Protein AF-A0A967BLT1-F1 (afdb_monomer_lite)

Foldseek 3Di:
DVVVVVVVVVVVVVVVVVVVVVCDPDPDPPPDDAFEEEDEDAQDEDVQCPPVVRLVVVLVVVVVHPYYHYPNDPYPPPCVVVVSLVVNCVVVVHRDDD

Radius of gyration: 29.77 Å; chains: 1; bounding box: 72×23×70 Å

pLDDT: mean 84.15, std 13.25, range [49.0, 97.81]

Structure (mmCIF, N/CA/C/O backbone):
data_AF-A0A967BLT1-F1
#
_entry.id   AF-A0A967BLT1-F1
#
loop_
_atom_site.group_PDB
_atom_site.id
_atom_site.type_symbol
_atom_site.label_atom_id
_atom_site.label_alt_id
_atom_site.label_comp_id
_atom_site.label_asym_id
_atom_site.label_entity_id
_atom_site.label_seq_id
_atom_site.pdbx_PDB_ins_code
_atom_site.Cartn_x
_atom_site.Cartn_y
_atom_site.Cartn_z
_atom_site.occupancy
_atom_site.B_iso_or_equiv
_atom_site.auth_seq_id
_atom_site.auth_comp_id
_atom_site.auth_asym_id
_atom_site.auth_atom_id
_atom_site.pdbx_PDB_model_num
ATOM 1 N N . MET A 1 1 ? -57.919 3.160 54.501 1.00 68.06 1 MET A N 1
ATOM 2 C CA . MET A 1 1 ? -56.796 2.196 54.600 1.00 68.06 1 MET A CA 1
ATOM 3 C C . MET A 1 1 ? -56.360 1.650 53.236 1.00 68.06 1 MET A C 1
ATOM 5 O O . MET A 1 1 ? -55.231 1.908 52.854 1.00 68.06 1 MET A O 1
ATOM 9 N N . LYS A 1 2 ? -57.235 1.012 52.439 1.00 77.38 2 LYS A N 1
ATO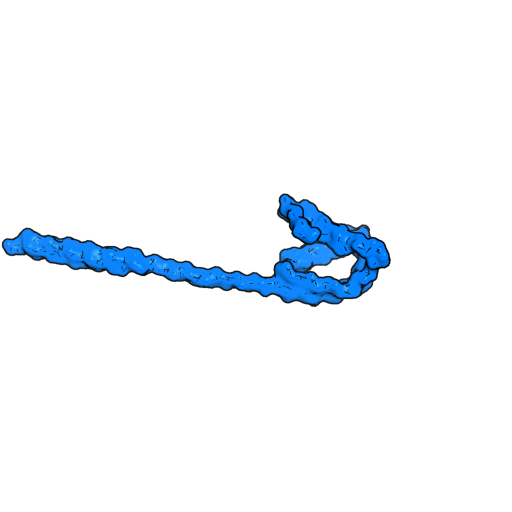M 10 C CA . LYS A 1 2 ? -56.868 0.412 51.129 1.00 77.38 2 LYS A CA 1
ATOM 11 C C . LYS A 1 2 ? -56.256 1.383 50.094 1.00 77.38 2 LYS A C 1
ATOM 13 O O . LYS A 1 2 ? -55.322 1.014 49.397 1.00 77.38 2 LYS A O 1
ATOM 18 N N . LYS A 1 3 ? -56.736 2.635 50.028 1.00 80.94 3 LYS A N 1
ATOM 19 C CA . LYS A 1 3 ? -56.216 3.661 49.096 1.00 80.94 3 LYS A CA 1
ATOM 20 C C . LYS A 1 3 ? -54.778 4.101 49.407 1.00 80.94 3 LYS A C 1
ATOM 22 O O . LYS A 1 3 ? -54.034 4.404 48.488 1.00 80.94 3 LYS A O 1
ATOM 27 N N . LEU A 1 4 ? -54.387 4.101 50.684 1.00 81.31 4 LEU A N 1
ATOM 28 C CA . LEU A 1 4 ? -53.048 4.514 51.115 1.00 81.31 4 LEU A CA 1
ATOM 29 C C . LEU A 1 4 ? -51.999 3.463 50.725 1.00 81.31 4 LEU A C 1
ATOM 31 O O . LEU A 1 4 ? -50.968 3.808 50.169 1.00 81.31 4 LEU A O 1
ATOM 35 N N . VAL A 1 5 ? -52.324 2.181 50.921 1.00 86.00 5 VAL A N 1
ATOM 36 C CA . VAL A 1 5 ? -51.464 1.046 50.539 1.00 86.00 5 VAL A CA 1
ATOM 37 C C . VAL A 1 5 ? -51.217 1.012 49.029 1.00 86.00 5 VAL A C 1
ATOM 39 O O . VAL A 1 5 ? -50.093 0.787 48.592 1.00 86.00 5 VAL A O 1
ATOM 42 N N . LEU A 1 6 ? -52.248 1.290 48.225 1.00 86.69 6 LEU A N 1
ATOM 43 C CA . LEU A 1 6 ? -52.125 1.318 46.768 1.00 86.69 6 LEU A CA 1
ATOM 44 C C . LEU A 1 6 ? -51.174 2.426 46.291 1.00 86.69 6 LEU A C 1
ATOM 46 O O . LEU A 1 6 ? -50.345 2.186 45.420 1.00 86.69 6 LEU A O 1
ATOM 50 N N . ILE A 1 7 ? -51.253 3.616 46.896 1.00 88.81 7 ILE A N 1
ATOM 51 C CA . ILE A 1 7 ? -50.366 4.742 46.572 1.00 88.81 7 ILE A CA 1
ATOM 52 C C . ILE A 1 7 ? -48.914 4.400 46.920 1.00 88.81 7 ILE A C 1
ATOM 54 O O . ILE A 1 7 ? -48.021 4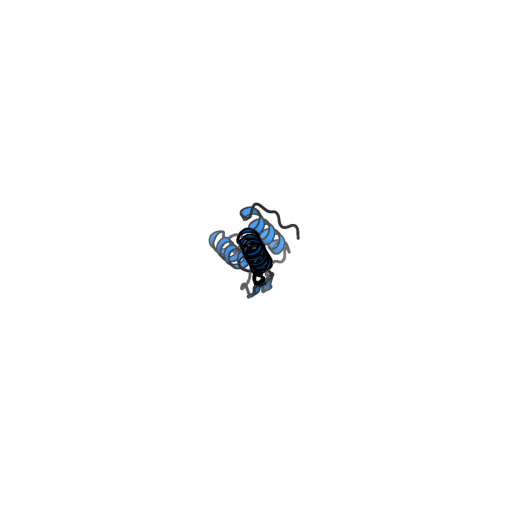.649 46.114 1.00 88.81 7 ILE A O 1
ATOM 58 N N . THR A 1 8 ? -48.670 3.771 48.074 1.00 85.06 8 THR A N 1
ATOM 59 C CA . THR A 1 8 ? -47.318 3.354 48.471 1.00 85.06 8 THR A CA 1
ATOM 60 C C . THR A 1 8 ? -46.722 2.340 47.492 1.00 85.06 8 THR A C 1
ATOM 62 O O . THR A 1 8 ? -45.564 2.482 47.111 1.00 85.06 8 THR A O 1
ATOM 65 N N . ILE A 1 9 ? -47.507 1.364 47.025 1.00 89.38 9 ILE A N 1
ATOM 66 C CA . ILE A 1 9 ? -47.046 0.373 46.039 1.00 89.38 9 ILE A CA 1
ATOM 67 C C . ILE A 1 9 ? -46.686 1.049 44.712 1.00 89.38 9 ILE A C 1
ATOM 69 O O . ILE A 1 9 ? -45.627 0.771 44.156 1.00 89.38 9 ILE A O 1
ATOM 73 N N . VAL A 1 10 ? -47.527 1.967 44.225 1.00 90.88 10 VAL A N 1
ATOM 74 C CA . VAL A 1 10 ? -47.270 2.689 42.968 1.00 90.88 10 VAL A CA 1
ATOM 75 C C . VAL A 1 10 ? -45.996 3.527 43.062 1.00 90.88 10 VAL A C 1
ATOM 77 O O . VAL A 1 10 ? -45.206 3.523 42.124 1.00 90.88 10 VAL A O 1
ATOM 80 N N . ILE A 1 11 ? -45.758 4.193 44.197 1.00 90.25 11 ILE A N 1
ATOM 81 C CA . ILE A 1 11 ? -44.538 4.981 44.415 1.00 90.25 11 ILE A CA 1
ATOM 82 C C . ILE A 1 11 ? -43.302 4.079 44.424 1.00 90.25 11 ILE A C 1
ATOM 84 O O . ILE A 1 11 ? -42.331 4.397 43.747 1.00 90.25 11 ILE A O 1
ATOM 88 N N . VAL A 1 12 ? -43.335 2.947 45.135 1.00 89.94 12 VAL A N 1
ATOM 89 C CA . VAL A 1 12 ? -42.200 2.008 45.185 1.00 89.94 12 VAL A CA 1
ATOM 90 C C . VAL A 1 12 ? -41.900 1.441 43.798 1.00 89.94 12 VAL A C 1
ATOM 92 O O . VAL A 1 12 ? -40.744 1.428 43.389 1.00 89.94 12 VAL A O 1
ATOM 95 N N . VAL A 1 13 ? -42.928 1.045 43.043 1.00 89.19 13 VAL A N 1
ATOM 96 C CA . VAL A 1 13 ? -42.767 0.523 41.677 1.00 89.19 13 VAL A CA 1
ATOM 97 C C . VAL A 1 13 ? -42.238 1.600 40.731 1.00 89.19 13 VAL A C 1
ATOM 99 O O . VAL A 1 13 ? -41.310 1.332 39.972 1.00 89.19 13 VAL A O 1
ATOM 102 N N . ALA A 1 14 ? -42.771 2.823 40.792 1.00 88.50 14 ALA A N 1
ATOM 103 C CA . ALA A 1 14 ? -42.295 3.937 39.975 1.00 88.50 14 ALA A CA 1
ATOM 104 C C . ALA A 1 14 ? -40.836 4.291 40.297 1.00 88.50 14 ALA A C 1
ATOM 106 O O . ALA A 1 14 ? -40.050 4.523 39.383 1.00 88.50 14 ALA A O 1
ATOM 107 N N . PHE A 1 15 ? -40.460 4.270 41.578 1.00 85.12 15 PHE A N 1
ATOM 108 C CA . PHE A 1 15 ? -39.087 4.499 42.016 1.00 85.12 15 PHE A CA 1
ATOM 109 C C . PHE A 1 15 ? -38.167 3.370 41.533 1.00 85.12 15 PHE A C 1
ATOM 111 O O . PHE A 1 15 ? -37.156 3.651 40.905 1.00 85.12 15 PHE A O 1
ATOM 118 N N . SER A 1 16 ? -38.542 2.095 41.692 1.00 81.44 16 SER A N 1
ATOM 119 C CA . SER A 1 16 ? -37.775 0.960 41.151 1.00 81.44 16 SER A CA 1
ATOM 120 C C . SER A 1 16 ? -37.601 1.026 39.630 1.00 81.44 16 SER A C 1
ATOM 122 O O . SER A 1 16 ? -36.515 0.743 39.131 1.00 81.44 16 SER A O 1
ATOM 124 N N . LEU A 1 17 ? -38.633 1.440 38.889 1.00 79.62 17 LEU A N 1
ATOM 125 C CA . LEU A 1 17 ? -38.555 1.634 37.438 1.00 79.62 17 LEU A CA 1
ATOM 126 C C . LEU A 1 17 ? -37.653 2.820 37.057 1.00 79.62 17 LEU A C 1
ATOM 128 O O . LEU A 1 17 ? -36.913 2.717 36.082 1.00 79.62 17 LEU A O 1
ATOM 132 N N . LEU A 1 18 ? -37.651 3.903 37.844 1.00 78.12 18 LEU A N 1
ATOM 133 C CA . LEU A 1 18 ? -36.719 5.024 37.672 1.00 78.12 18 LEU A CA 1
ATOM 134 C C . LEU A 1 18 ? -35.262 4.597 37.902 1.00 78.12 18 LEU A C 1
ATOM 136 O O . LEU A 1 18 ? -34.394 4.957 37.113 1.00 78.12 18 LEU A O 1
ATOM 140 N N . TYR A 1 19 ? -34.996 3.786 38.932 1.00 72.31 19 TYR A N 1
ATOM 141 C CA . TYR A 1 19 ? -33.649 3.273 39.222 1.00 72.31 19 TYR A CA 1
ATOM 142 C C . TYR A 1 19 ? -33.102 2.378 38.104 1.00 72.31 19 TYR A C 1
ATOM 144 O O . TYR A 1 19 ? -31.895 2.349 37.879 1.00 72.31 19 TYR A O 1
ATOM 152 N N . LEU A 1 20 ? -33.974 1.667 37.384 1.00 66.00 20 LEU A N 1
ATOM 153 C CA . LEU A 1 20 ? -33.579 0.847 36.236 1.00 66.00 20 LEU A CA 1
ATOM 154 C C . LEU A 1 20 ? -33.380 1.669 34.951 1.00 66.00 20 LEU A C 1
ATOM 156 O O . LEU A 1 20 ? -32.653 1.229 34.063 1.00 66.00 20 LEU A O 1
ATOM 160 N N . TYR A 1 21 ? -33.976 2.861 34.849 1.00 69.25 21 TYR A N 1
ATOM 161 C CA . TYR A 1 21 ? -33.821 3.751 33.691 1.00 69.25 21 TYR A CA 1
ATOM 162 C C . TYR A 1 21 ? -32.422 4.389 33.614 1.00 69.25 21 TYR A C 1
ATOM 164 O O . TYR A 1 21 ? -31.924 4.687 32.529 1.00 69.25 21 TYR A O 1
ATOM 172 N N . GLU A 1 22 ? -31.758 4.543 34.761 1.00 66.44 22 GLU A N 1
ATOM 173 C CA . GLU A 1 22 ? -30.405 5.107 34.877 1.00 66.44 22 GLU A CA 1
ATOM 174 C C . GLU A 1 22 ? -29.288 4.113 34.490 1.00 66.44 22 GLU A C 1
ATOM 176 O O . GLU A 1 22 ? -28.119 4.487 34.417 1.00 66.44 22 GLU A O 1
ATOM 181 N N . CYS A 1 23 ? -29.607 2.849 34.180 1.00 49.34 23 CYS A N 1
ATOM 182 C CA . CYS A 1 23 ? -28.621 1.875 33.705 1.00 49.34 23 CYS A CA 1
ATOM 183 C C . CYS A 1 23 ? -28.652 1.767 32.174 1.00 49.34 23 CYS A C 1
ATOM 185 O O . CYS A 1 23 ? -29.020 0.741 31.599 1.00 49.34 23 CYS A O 1
ATOM 187 N N . LYS A 1 24 ? -28.256 2.841 31.480 1.00 64.56 24 LYS A N 1
ATOM 188 C CA . LYS A 1 24 ? -27.871 2.698 30.070 1.00 64.56 24 LYS A CA 1
ATOM 189 C C . LYS A 1 24 ? -26.644 1.778 30.001 1.00 64.56 24 LYS A C 1
ATOM 191 O O . LYS A 1 24 ? -25.697 2.009 30.757 1.00 64.56 24 LYS A O 1
ATOM 196 N N . PRO A 1 25 ? -26.618 0.760 29.120 1.00 64.25 25 PRO A N 1
ATOM 197 C CA . PRO A 1 25 ? -25.421 -0.044 28.929 1.00 64.25 25 PRO A CA 1
ATOM 198 C C . PRO A 1 25 ? -24.274 0.893 28.553 1.00 64.25 25 PRO A C 1
ATOM 200 O O . PRO A 1 25 ? -24.400 1.715 27.644 1.00 64.25 25 PRO A O 1
ATOM 203 N N . LYS A 1 26 ? -23.173 0.804 29.298 1.00 57.59 26 LYS A N 1
ATOM 204 C CA . LYS A 1 26 ? -21.931 1.495 28.972 1.00 57.59 26 LYS A CA 1
ATOM 205 C C . LYS A 1 26 ? -21.504 0.950 27.614 1.00 57.59 26 LYS A C 1
ATOM 207 O O . LYS A 1 26 ? -21.131 -0.214 27.533 1.00 57.59 26 LYS A O 1
ATOM 212 N N . THR A 1 27 ? -21.636 1.749 26.558 1.00 62.84 27 THR A N 1
ATOM 213 C CA . THR A 1 27 ? -21.036 1.435 25.262 1.00 62.84 27 THR A CA 1
ATOM 214 C C . THR A 1 27 ? -19.574 1.115 25.544 1.00 62.84 27 THR A C 1
ATOM 216 O O . THR A 1 27 ? -18.844 1.989 26.020 1.00 62.84 27 THR A O 1
ATOM 219 N N . GLU A 1 28 ? -19.178 -0.148 25.380 1.00 67.88 28 GLU A N 1
ATOM 220 C CA . GLU A 1 28 ? -17.779 -0.532 25.516 1.00 67.88 28 GLU A CA 1
ATOM 221 C C . GLU A 1 28 ? -16.970 0.374 24.583 1.00 67.88 28 GLU A C 1
ATOM 223 O O . GLU A 1 28 ? -17.438 0.657 23.472 1.00 67.88 28 GLU A O 1
ATOM 228 N N . PRO A 1 29 ? -15.821 0.915 25.024 1.00 64.12 29 PRO A N 1
ATOM 229 C CA . PRO A 1 29 ? -14.969 1.654 24.113 1.00 64.12 29 PRO A CA 1
ATOM 230 C C . PRO A 1 29 ? -14.695 0.729 22.931 1.00 64.12 29 PRO A C 1
ATOM 232 O O . PRO A 1 29 ? -14.130 -0.346 23.110 1.00 64.12 29 PRO A O 1
ATOM 235 N N . GLN A 1 30 ? -15.160 1.113 21.741 1.00 64.56 30 GLN A N 1
ATOM 236 C CA . GLN A 1 30 ? -14.747 0.434 20.523 1.00 64.56 30 GLN A CA 1
ATOM 237 C C . GLN A 1 30 ? -13.223 0.505 20.522 1.00 64.56 30 GLN A C 1
ATOM 239 O O . GLN A 1 30 ? -12.675 1.607 20.488 1.00 64.56 30 GLN A O 1
ATOM 244 N N . GLU A 1 31 ? -12.548 -0.637 20.658 1.00 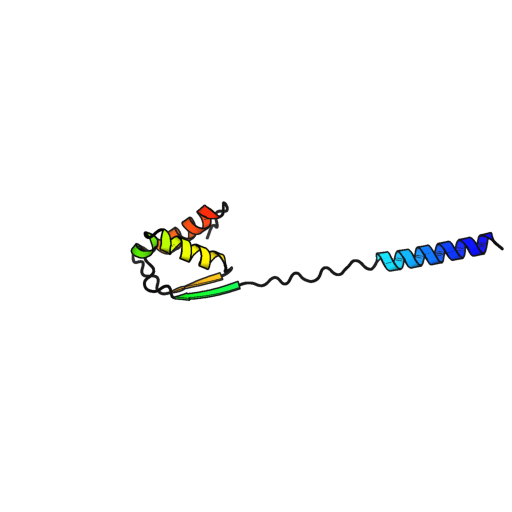72.19 31 GLU A N 1
ATOM 245 C CA . GLU A 1 31 ? -11.094 -0.703 20.554 1.00 72.19 31 GLU A CA 1
ATOM 246 C C . GLU A 1 31 ? -10.713 -0.225 19.151 1.00 72.19 31 GLU A C 1
ATOM 248 O O . GLU A 1 31 ? -10.798 -0.954 18.165 1.00 72.19 31 GLU A O 1
ATOM 253 N N . GLN A 1 32 ? -10.359 1.053 19.047 1.00 82.12 32 GLN A N 1
ATOM 254 C CA . GLN A 1 32 ? -9.828 1.636 17.829 1.00 82.12 32 GLN A CA 1
ATOM 255 C C . GLN A 1 32 ? -8.343 1.284 17.780 1.00 82.12 32 GLN A C 1
ATOM 257 O O . GLN A 1 32 ? -7.511 1.942 18.402 1.00 82.12 32 GLN A O 1
ATOM 262 N N . SER A 1 33 ? -8.015 0.203 17.077 1.00 88.62 33 SER A N 1
ATOM 263 C CA . SER A 1 33 ? -6.634 -0.193 16.810 1.00 88.62 33 SER A CA 1
ATOM 264 C C . SER A 1 33 ? -6.138 0.449 15.515 1.00 88.62 33 SER A C 1
ATOM 266 O O . SER A 1 33 ? -6.809 0.332 14.493 1.00 88.62 33 SER A O 1
ATOM 268 N N . ILE A 1 34 ? -4.953 1.063 15.541 1.00 94.88 34 ILE A N 1
ATOM 269 C CA . ILE A 1 34 ? -4.246 1.516 14.334 1.00 94.88 34 ILE A CA 1
ATOM 270 C C . ILE A 1 34 ? -3.261 0.426 13.911 1.00 94.88 34 ILE A C 1
ATOM 272 O O . ILE A 1 34 ? -2.461 -0.052 14.719 1.00 94.88 34 ILE A O 1
ATOM 276 N N . THR A 1 35 ? -3.296 0.051 12.639 1.00 96.56 35 THR A N 1
ATOM 277 C CA . THR A 1 35 ? -2.431 -0.968 12.043 1.00 96.56 35 THR A CA 1
ATOM 278 C C . THR A 1 35 ? -1.238 -0.329 11.332 1.00 96.56 35 THR A C 1
ATOM 280 O O . THR A 1 35 ? -1.382 0.535 10.467 1.00 96.56 35 THR A O 1
ATOM 283 N N . ILE A 1 36 ? -0.027 -0.756 11.705 1.00 97.56 36 ILE A N 1
ATOM 284 C CA . ILE A 1 36 ? 1.230 -0.207 11.180 1.00 97.56 36 ILE A CA 1
ATOM 285 C C . ILE A 1 36 ? 2.101 -1.342 10.643 1.00 97.56 36 ILE A C 1
ATOM 287 O O . ILE A 1 36 ? 2.271 -2.365 11.307 1.00 97.56 36 ILE A O 1
ATOM 291 N N . ALA A 1 37 ? 2.689 -1.150 9.463 1.00 97.81 37 ALA A N 1
ATOM 292 C CA . ALA A 1 37 ? 3.611 -2.105 8.859 1.00 97.81 37 ALA A CA 1
ATOM 293 C C . ALA A 1 37 ? 4.835 -1.444 8.214 1.00 97.81 37 ALA A C 1
ATOM 295 O O . ALA A 1 37 ? 4.874 -0.252 7.910 1.00 97.81 37 ALA A O 1
ATOM 296 N N . SER A 1 38 ? 5.856 -2.260 7.970 1.00 97.69 38 SER A N 1
ATOM 297 C CA . SER A 1 38 ? 7.008 -1.906 7.148 1.00 97.69 38 SER A CA 1
ATOM 298 C C . SER A 1 38 ? 7.312 -3.070 6.220 1.00 97.69 38 SER A C 1
ATOM 300 O O . SER A 1 38 ? 7.376 -4.218 6.664 1.00 97.69 38 SER A O 1
ATOM 302 N N . TRP A 1 39 ? 7.477 -2.786 4.930 1.00 96.94 39 TRP A N 1
ATOM 303 C CA . TRP A 1 39 ? 7.699 -3.804 3.915 1.00 96.94 39 TRP A CA 1
ATOM 304 C C . TRP A 1 39 ? 8.826 -3.400 2.971 1.00 96.94 39 TRP A C 1
ATOM 306 O O . TRP A 1 39 ? 8.762 -2.398 2.258 1.00 96.94 39 TRP A O 1
ATOM 316 N N . ASN A 1 40 ? 9.873 -4.218 2.945 1.00 96.00 40 ASN A N 1
ATOM 317 C CA . ASN A 1 40 ? 10.891 -4.136 1.914 1.00 96.00 40 ASN A CA 1
ATOM 318 C C . ASN A 1 40 ? 10.409 -4.863 0.649 1.00 96.00 40 ASN A C 1
ATOM 320 O O . ASN A 1 40 ? 10.286 -6.091 0.622 1.00 96.00 40 ASN A O 1
ATOM 324 N N . LEU A 1 41 ? 10.142 -4.088 -0.403 1.00 93.31 41 LEU A N 1
ATOM 325 C CA . LEU A 1 41 ? 9.712 -4.582 -1.703 1.00 93.31 41 LEU A CA 1
ATOM 326 C C . LEU A 1 41 ? 10.900 -4.590 -2.665 1.00 93.31 41 LEU A C 1
ATOM 328 O O . LEU A 1 41 ? 11.103 -3.641 -3.418 1.00 93.31 41 LEU A O 1
ATOM 332 N N . LYS A 1 42 ? 11.651 -5.701 -2.674 1.00 91.31 42 LYS A N 1
ATOM 333 C CA . LYS A 1 42 ? 12.881 -5.879 -3.468 1.00 91.31 42 LYS A CA 1
ATOM 334 C C . LYS A 1 42 ? 12.801 -5.232 -4.853 1.00 91.31 42 LYS A C 1
ATOM 336 O O . LYS A 1 42 ? 12.048 -5.724 -5.698 1.00 91.31 42 LYS A O 1
ATOM 341 N N . ASN A 1 43 ? 13.621 -4.222 -5.133 1.00 87.56 43 ASN A N 1
ATOM 342 C CA . ASN A 1 43 ? 13.656 -3.508 -6.420 1.00 87.56 43 ASN A CA 1
ATOM 343 C C . ASN A 1 43 ? 12.265 -3.066 -6.941 1.00 87.56 43 ASN A C 1
ATOM 345 O O . ASN A 1 43 ? 11.924 -3.359 -8.096 1.00 87.56 43 ASN A O 1
ATOM 349 N N . ILE A 1 44 ? 11.431 -2.423 -6.118 1.00 88.75 44 ILE A N 1
ATOM 350 C CA . ILE A 1 44 ? 10.146 -1.891 -6.591 1.00 88.75 44 ILE A CA 1
ATOM 351 C C . ILE A 1 44 ? 10.364 -0.653 -7.459 1.00 88.75 44 ILE A C 1
ATOM 353 O O . ILE A 1 44 ? 10.972 0.321 -7.040 1.00 88.75 44 ILE A O 1
ATOM 357 N N . GLY A 1 45 ? 9.892 -0.712 -8.699 1.00 90.12 45 GLY A N 1
ATOM 358 C CA . GLY A 1 45 ? 10.096 0.319 -9.710 1.00 90.12 45 GLY A CA 1
ATOM 359 C C . GLY A 1 45 ? 9.133 0.131 -10.875 1.00 90.12 45 GLY A C 1
ATOM 360 O O . GLY A 1 45 ? 8.272 -0.751 -10.840 1.00 90.12 45 GLY A O 1
ATOM 361 N N . GLN A 1 46 ? 9.320 0.915 -11.936 1.00 91.62 46 GLN A N 1
ATOM 362 C CA . GLN A 1 46 ? 8.421 0.953 -13.097 1.00 91.62 46 GLN A CA 1
ATOM 363 C C . GLN A 1 46 ? 8.173 -0.425 -13.738 1.00 91.62 46 GLN A C 1
ATOM 365 O O . GLN A 1 46 ? 7.048 -0.747 -14.103 1.00 91.62 46 GLN A O 1
ATOM 370 N N . SER A 1 47 ? 9.186 -1.296 -13.813 1.00 89.06 47 SER A N 1
ATOM 371 C CA . SER A 1 47 ? 9.020 -2.638 -14.395 1.00 89.06 47 SER A CA 1
ATOM 372 C C . SER A 1 47 ? 8.060 -3.532 -13.608 1.00 89.06 47 SER A C 1
ATOM 374 O O . SER A 1 47 ? 7.317 -4.297 -14.212 1.00 89.06 47 SER A O 1
ATOM 376 N N . LYS A 1 48 ? 8.061 -3.441 -12.271 1.00 86.38 48 LYS A N 1
ATOM 377 C CA . LYS A 1 48 ? 7.128 -4.186 -11.413 1.00 86.38 48 LYS A CA 1
ATOM 378 C C . LYS A 1 48 ? 5.755 -3.529 -11.345 1.00 86.38 48 LYS A C 1
ATOM 380 O O . LYS A 1 48 ? 4.771 -4.238 -11.193 1.00 86.38 48 LYS A O 1
ATOM 385 N N . PHE A 1 49 ? 5.700 -2.202 -11.443 1.00 88.94 49 PHE A N 1
ATOM 386 C CA . PHE A 1 49 ? 4.443 -1.458 -11.484 1.00 88.94 49 PHE A CA 1
ATOM 387 C C . PHE A 1 49 ? 3.631 -1.776 -12.747 1.00 88.94 49 PHE A C 1
ATOM 389 O O . PHE A 1 49 ? 2.417 -1.925 -12.681 1.00 88.94 49 PHE A O 1
ATOM 396 N N . ASN A 1 50 ? 4.316 -1.957 -13.878 1.00 90.12 50 ASN A N 1
ATOM 397 C CA . ASN A 1 50 ? 3.705 -2.277 -15.168 1.00 90.12 50 ASN A CA 1
ATOM 398 C C . ASN A 1 50 ? 3.320 -3.761 -15.334 1.00 90.12 50 ASN A C 1
ATOM 400 O O . ASN A 1 50 ? 2.897 -4.145 -16.421 1.00 90.12 50 ASN A O 1
ATOM 404 N N . ASP A 1 51 ? 3.471 -4.593 -14.297 1.00 94.38 51 ASP A N 1
ATOM 405 C CA . ASP A 1 51 ? 2.968 -5.972 -14.251 1.00 94.38 51 ASP A CA 1
ATOM 406 C C . ASP A 1 51 ? 1.653 -5.989 -13.445 1.00 94.38 51 ASP A C 1
ATOM 408 O O . ASP A 1 51 ? 1.711 -5.967 -12.208 1.00 94.38 51 ASP A O 1
ATOM 412 N N . PRO A 1 52 ? 0.475 -6.016 -14.109 1.00 90.31 52 PRO A N 1
ATOM 413 C CA . PRO A 1 52 ? -0.827 -5.908 -13.448 1.00 90.31 52 PRO A CA 1
ATOM 414 C C . PRO A 1 52 ? -1.025 -6.958 -12.352 1.00 90.31 52 PRO A C 1
ATOM 416 O O . PRO A 1 52 ? -1.430 -6.633 -11.240 1.00 90.31 52 PRO A O 1
ATOM 419 N N . ALA A 1 53 ? -0.631 -8.205 -12.619 1.00 92.38 53 ALA A N 1
ATOM 420 C CA . ALA A 1 53 ? -0.822 -9.302 -11.678 1.00 92.38 53 ALA A CA 1
ATOM 421 C C . ALA A 1 53 ? -0.023 -9.101 -10.381 1.00 92.38 53 ALA A C 1
ATOM 423 O O . ALA A 1 53 ? -0.479 -9.475 -9.303 1.00 92.38 53 ALA A O 1
ATOM 424 N N . ARG A 1 54 ? 1.172 -8.502 -10.461 1.00 91.88 54 ARG A N 1
ATOM 425 C CA . ARG A 1 54 ? 1.984 -8.221 -9.266 1.00 91.88 54 ARG A CA 1
ATOM 426 C C . ARG A 1 54 ? 1.521 -6.980 -8.531 1.00 91.88 54 ARG A C 1
ATOM 428 O O . ARG A 1 54 ? 1.499 -6.992 -7.301 1.00 91.88 54 ARG A O 1
ATOM 435 N N . ILE A 1 55 ? 1.228 -5.904 -9.258 1.00 92.88 55 ILE A N 1
ATOM 436 C CA . ILE A 1 55 ? 0.891 -4.630 -8.625 1.00 92.88 55 ILE A CA 1
ATOM 437 C C . ILE A 1 55 ? -0.454 -4.708 -7.904 1.00 92.88 55 ILE A C 1
ATOM 439 O O . ILE A 1 55 ? -0.576 -4.140 -6.823 1.00 92.88 55 ILE A O 1
ATOM 443 N N . ASP A 1 56 ? -1.408 -5.473 -8.435 1.00 92.69 56 ASP A N 1
ATOM 444 C CA . ASP A 1 56 ? -2.709 -5.665 -7.795 1.00 92.69 56 ASP A CA 1
ATOM 445 C C . ASP A 1 56 ? -2.548 -6.422 -6.461 1.00 92.69 56 ASP A C 1
ATOM 447 O O . ASP A 1 56 ? -3.029 -5.958 -5.430 1.00 92.69 56 ASP A O 1
ATOM 451 N N . VAL A 1 57 ? -1.725 -7.481 -6.419 1.00 93.94 57 VAL A N 1
ATOM 452 C CA . VAL A 1 57 ? -1.392 -8.190 -5.163 1.00 93.94 57 VAL A CA 1
ATOM 453 C C . VAL A 1 57 ? -0.690 -7.279 -4.151 1.00 93.94 57 VAL A C 1
ATOM 455 O O . VAL A 1 57 ? -0.952 -7.361 -2.950 1.00 93.94 57 VAL A O 1
ATOM 458 N N . ILE A 1 58 ? 0.223 -6.416 -4.608 1.00 94.12 58 ILE A N 1
ATOM 459 C CA . ILE A 1 58 ? 0.897 -5.453 -3.726 1.00 94.12 58 ILE A CA 1
ATOM 460 C C . ILE A 1 58 ? -0.138 -4.493 -3.133 1.00 94.12 58 ILE A C 1
ATOM 462 O O . ILE A 1 58 ? -0.164 -4.324 -1.918 1.00 94.12 58 ILE A O 1
ATOM 466 N N . ILE A 1 59 ? -1.010 -3.912 -3.959 1.00 93.94 59 ILE A N 1
ATOM 467 C CA . ILE A 1 59 ? -2.060 -2.981 -3.527 1.00 93.94 59 ILE A CA 1
ATOM 468 C C . ILE A 1 59 ? -3.000 -3.627 -2.503 1.00 93.94 59 ILE A C 1
ATOM 470 O O . ILE A 1 59 ? -3.300 -3.004 -1.483 1.00 93.94 59 ILE A O 1
ATOM 474 N N . ASP A 1 60 ? -3.396 -4.880 -2.721 1.00 94.31 60 ASP A N 1
ATOM 475 C CA . ASP A 1 60 ? -4.241 -5.628 -1.786 1.00 94.31 60 ASP A CA 1
ATOM 476 C C . ASP A 1 60 ? -3.588 -5.812 -0.412 1.00 94.31 60 ASP A C 1
ATOM 478 O O . ASP A 1 60 ? -4.277 -5.895 0.604 1.00 94.31 60 ASP A O 1
ATOM 482 N N . ILE A 1 61 ? -2.256 -5.879 -0.353 1.00 95.00 61 ILE A N 1
ATOM 483 C CA . ILE A 1 61 ? -1.515 -5.927 0.911 1.00 95.00 61 ILE A CA 1
ATOM 484 C C . ILE A 1 61 ? -1.434 -4.533 1.539 1.00 95.00 61 ILE A C 1
ATOM 486 O O . ILE A 1 61 ? -1.657 -4.410 2.741 1.00 95.00 61 ILE A O 1
ATOM 490 N N . LEU A 1 62 ? -1.150 -3.489 0.751 1.00 94.50 62 LEU A N 1
ATOM 491 C CA . LEU A 1 62 ? -1.033 -2.114 1.252 1.00 94.50 62 LEU A CA 1
ATOM 492 C C . LEU A 1 62 ? -2.337 -1.630 1.904 1.00 94.50 62 LEU A C 1
ATOM 494 O O . LEU A 1 62 ? -2.290 -1.045 2.981 1.00 94.50 62 LEU A O 1
ATOM 498 N N . LYS A 1 63 ? -3.495 -1.946 1.307 1.00 93.75 63 LYS A N 1
ATOM 499 C CA . LYS A 1 63 ? -4.831 -1.558 1.802 1.00 93.75 63 LYS A CA 1
ATOM 500 C C . LYS A 1 63 ? -5.218 -2.175 3.158 1.00 93.75 63 LYS A C 1
ATOM 502 O O . LYS A 1 63 ? -6.238 -1.790 3.718 1.00 93.75 63 LYS A O 1
ATOM 507 N N . LYS A 1 64 ? -4.445 -3.132 3.687 1.00 94.44 64 LYS A N 1
ATOM 508 C CA . LYS A 1 64 ? -4.702 -3.762 4.998 1.00 94.44 64 LYS A CA 1
ATOM 509 C C . LYS A 1 64 ? -4.185 -2.947 6.179 1.00 94.44 64 LYS A C 1
ATOM 511 O O . LYS A 1 64 ? -4.494 -3.302 7.312 1.00 94.44 64 LYS A O 1
ATOM 516 N N . TYR A 1 65 ? -3.359 -1.938 5.916 1.00 95.69 65 TYR A N 1
ATOM 517 C CA . TYR A 1 65 ? -2.678 -1.167 6.943 1.00 95.69 65 TYR A CA 1
ATOM 518 C C . TYR A 1 65 ? -3.076 0.300 6.862 1.00 95.69 65 TYR A C 1
ATOM 520 O O . TYR A 1 65 ? -3.155 0.863 5.771 1.00 95.69 65 TYR A O 1
ATOM 528 N N . ASP A 1 66 ? -3.250 0.930 8.018 1.00 94.00 66 ASP A N 1
ATOM 529 C CA . ASP A 1 66 ? -3.500 2.369 8.106 1.00 94.00 66 ASP A CA 1
ATOM 530 C C . ASP A 1 66 ? -2.232 3.163 7.764 1.00 94.00 66 ASP A C 1
ATOM 532 O O . ASP A 1 66 ? -2.286 4.202 7.107 1.00 94.00 66 ASP A O 1
ATOM 536 N N . ILE A 1 67 ? -1.068 2.660 8.195 1.00 95.50 67 ILE A N 1
ATOM 537 C CA . ILE A 1 67 ? 0.243 3.245 7.899 1.00 95.50 67 ILE A CA 1
ATOM 538 C C . ILE A 1 67 ? 1.199 2.139 7.461 1.00 95.50 67 ILE A C 1
ATOM 540 O O . ILE A 1 67 ? 1.426 1.168 8.185 1.00 95.50 67 ILE A O 1
ATOM 544 N N . ILE A 1 68 ? 1.833 2.305 6.300 1.00 96.56 68 ILE A N 1
ATOM 545 C CA . ILE A 1 68 ? 2.861 1.377 5.830 1.00 96.56 68 ILE A CA 1
ATOM 546 C C . ILE A 1 68 ? 4.065 2.097 5.222 1.00 96.56 68 ILE A C 1
ATOM 548 O O . ILE A 1 68 ? 3.927 2.968 4.366 1.00 96.56 68 ILE A O 1
ATOM 552 N N . ALA A 1 69 ? 5.266 1.703 5.651 1.00 96.56 69 ALA A N 1
ATOM 553 C CA . ALA A 1 69 ? 6.525 2.1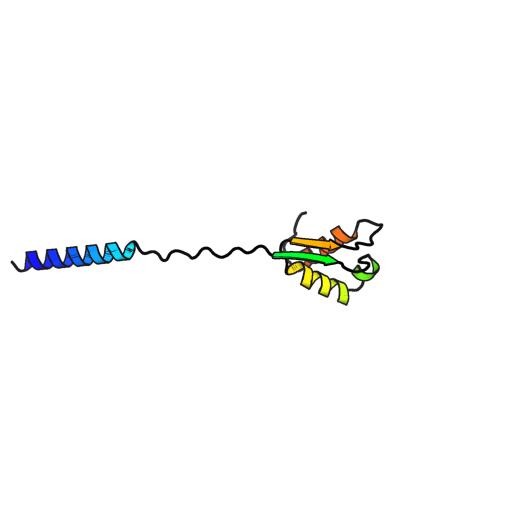51 5.061 1.00 96.56 69 ALA A CA 1
ATOM 554 C C . ALA A 1 69 ? 7.008 1.157 3.991 1.00 96.56 69 ALA A C 1
ATOM 556 O O . ALA A 1 69 ? 7.238 -0.016 4.290 1.00 96.56 69 ALA A O 1
ATOM 557 N N . ILE A 1 70 ? 7.204 1.629 2.756 1.00 95.00 70 ILE A N 1
ATOM 558 C CA . ILE A 1 70 ? 7.744 0.830 1.646 1.00 95.00 70 ILE A CA 1
ATOM 559 C C . ILE A 1 70 ? 9.225 1.164 1.444 1.00 95.00 70 ILE A C 1
ATOM 561 O O . ILE A 1 70 ? 9.592 2.330 1.321 1.00 95.00 70 ILE A O 1
ATOM 565 N N . GLN A 1 71 ? 10.072 0.137 1.382 1.00 94.44 71 GLN A N 1
ATOM 566 C CA . GLN A 1 71 ? 11.521 0.274 1.188 1.00 94.44 71 GLN A CA 1
ATOM 567 C C . GLN A 1 71 ? 11.980 -0.344 -0.140 1.00 94.44 71 GLN A C 1
ATOM 569 O O . GLN A 1 71 ? 11.237 -1.089 -0.778 1.00 94.44 71 GLN A O 1
ATOM 574 N N . GLU A 1 72 ? 13.223 -0.042 -0.529 1.00 93.25 72 GLU A N 1
ATOM 575 C CA . GLU A 1 72 ? 13.831 -0.437 -1.813 1.00 93.25 72 GLU A CA 1
ATOM 576 C C . GLU A 1 72 ? 13.110 0.110 -3.055 1.00 93.25 72 GLU A C 1
ATOM 578 O O . GLU A 1 72 ? 13.062 -0.527 -4.112 1.00 93.25 72 GLU A O 1
ATOM 583 N N . VAL A 1 73 ? 12.590 1.335 -2.944 1.00 91.50 73 VAL A N 1
ATOM 584 C CA . VAL A 1 73 ? 12.035 2.067 -4.084 1.00 91.50 73 VAL A CA 1
ATOM 585 C C . VAL A 1 73 ? 13.154 2.412 -5.067 1.00 91.50 73 VAL A C 1
ATOM 587 O O . VAL A 1 73 ? 13.976 3.296 -4.833 1.00 91.50 73 VAL A O 1
ATOM 590 N N . LYS A 1 74 ? 13.179 1.695 -6.189 1.00 91.44 74 LYS A N 1
ATOM 591 C CA . LYS A 1 74 ? 14.057 1.914 -7.335 1.00 91.44 74 LYS A CA 1
ATOM 592 C C . LYS A 1 74 ? 13.286 2.663 -8.415 1.00 91.44 74 LYS A C 1
ATOM 594 O O . LYS A 1 74 ? 12.867 2.089 -9.423 1.00 91.44 74 LYS A O 1
ATOM 599 N N . ASP A 1 75 ? 13.125 3.961 -8.202 1.00 89.25 75 ASP A N 1
ATOM 600 C CA . ASP A 1 75 ? 12.489 4.843 -9.169 1.00 89.25 75 ASP A CA 1
ATOM 601 C C . ASP A 1 75 ? 13.268 6.147 -9.343 1.00 89.25 75 ASP A C 1
ATOM 603 O O . ASP A 1 75 ? 13.225 7.040 -8.504 1.00 89.25 75 ASP A O 1
ATOM 607 N N . ILE A 1 76 ? 13.970 6.254 -10.469 1.00 88.31 76 ILE A N 1
ATOM 608 C CA . ILE A 1 76 ? 14.739 7.451 -10.839 1.00 88.31 76 ILE A CA 1
ATOM 609 C C . ILE A 1 76 ? 13.796 8.602 -11.224 1.00 88.31 76 ILE A C 1
ATOM 611 O O . ILE A 1 76 ? 14.165 9.767 -11.119 1.00 88.31 76 ILE A O 1
ATOM 615 N N . THR A 1 77 ? 12.577 8.284 -11.669 1.00 88.44 77 THR A N 1
ATOM 616 C CA . THR A 1 77 ? 11.616 9.279 -12.165 1.00 88.44 77 THR A CA 1
ATOM 617 C C . THR A 1 77 ? 10.828 9.960 -11.050 1.00 88.44 77 THR A C 1
ATOM 619 O O . THR A 1 77 ? 10.219 10.997 -11.297 1.00 88.44 77 THR A O 1
ATOM 622 N N . LEU A 1 78 ? 10.852 9.394 -9.837 1.00 87.75 78 LEU A N 1
ATOM 623 C CA . LEU A 1 78 ? 10.069 9.828 -8.673 1.00 87.75 78 LEU A CA 1
ATOM 624 C C . LEU A 1 78 ? 8.543 9.828 -8.907 1.00 87.75 78 LEU A C 1
ATOM 626 O O . LEU A 1 78 ? 7.800 10.477 -8.174 1.00 87.75 78 LEU A O 1
ATOM 630 N N . GLN A 1 79 ? 8.058 9.093 -9.911 1.00 91.62 79 GLN A N 1
ATOM 631 C CA . GLN A 1 79 ? 6.640 9.012 -10.272 1.00 91.62 79 GLN A CA 1
ATOM 632 C C . GLN A 1 79 ? 5.913 7.858 -9.577 1.00 91.62 79 GLN A C 1
ATOM 634 O O . GLN A 1 79 ? 4.702 7.935 -9.359 1.00 91.62 79 GLN A O 1
ATOM 639 N N . LEU A 1 80 ? 6.635 6.799 -9.209 1.00 91.50 80 LEU A N 1
ATOM 640 C CA . LEU A 1 80 ? 6.074 5.568 -8.665 1.00 91.50 80 LEU A CA 1
ATOM 641 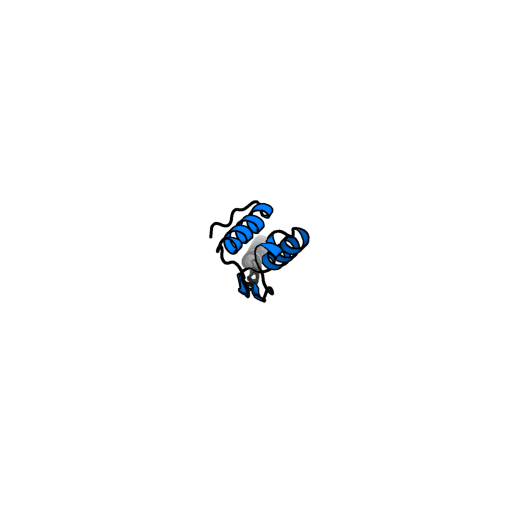C C . LEU A 1 80 ? 5.213 5.795 -7.414 1.00 91.50 80 LEU A C 1
ATOM 643 O O . LEU A 1 80 ? 4.122 5.224 -7.371 1.00 91.50 80 LEU A O 1
ATOM 647 N N . PRO A 1 81 ? 5.615 6.622 -6.422 1.00 91.06 81 PRO A N 1
ATOM 648 C CA . PRO A 1 81 ? 4.771 6.872 -5.256 1.00 91.06 81 PRO A CA 1
ATOM 649 C C . PRO A 1 81 ? 3.409 7.457 -5.647 1.00 91.06 81 PRO A C 1
ATOM 651 O O . PRO A 1 81 ? 2.373 6.959 -5.210 1.00 91.06 81 PRO A O 1
ATOM 654 N N . GLN A 1 82 ? 3.398 8.451 -6.541 1.00 92.19 82 GLN A N 1
ATOM 655 C CA . GLN A 1 82 ? 2.161 9.083 -6.998 1.00 92.19 82 GLN A CA 1
ATOM 656 C C . GLN A 1 82 ? 1.289 8.114 -7.804 1.00 92.19 82 GLN A C 1
ATOM 658 O O . GLN A 1 82 ? 0.075 8.063 -7.617 1.00 92.19 82 GLN A O 1
ATOM 663 N N . GLN A 1 83 ? 1.894 7.328 -8.695 1.00 92.81 83 GLN A N 1
ATOM 664 C CA . GLN A 1 83 ? 1.179 6.336 -9.498 1.00 92.81 83 GLN A CA 1
ATOM 665 C C . GLN A 1 83 ? 0.540 5.248 -8.626 1.00 92.81 83 GLN A C 1
ATOM 667 O O . GLN A 1 83 ? -0.604 4.861 -8.867 1.00 92.81 83 GLN A O 1
ATOM 672 N N . LEU A 1 84 ? 1.252 4.790 -7.593 1.00 91.56 84 LEU A N 1
ATOM 673 C CA . LEU A 1 84 ? 0.756 3.804 -6.640 1.00 91.56 84 LEU A CA 1
ATOM 674 C C . LEU A 1 84 ? -0.453 4.339 -5.868 1.00 91.56 84 LEU A C 1
ATOM 676 O O . LEU A 1 84 ? -1.486 3.678 -5.819 1.00 91.56 84 LEU A O 1
ATOM 680 N N . VAL A 1 85 ? -0.355 5.561 -5.339 1.00 91.44 85 VAL A N 1
ATOM 681 C CA . VAL A 1 85 ? -1.459 6.241 -4.644 1.00 91.44 85 VAL A CA 1
ATOM 682 C C . VAL A 1 85 ? -2.671 6.401 -5.558 1.00 91.44 85 VAL A C 1
ATOM 684 O O . VAL A 1 85 ? -3.783 6.039 -5.178 1.00 91.44 85 VAL A O 1
ATOM 687 N N . ASN A 1 86 ? -2.461 6.872 -6.790 1.00 92.56 86 ASN A N 1
ATOM 688 C CA . ASN A 1 86 ? -3.539 7.036 -7.763 1.00 92.56 86 ASN A CA 1
ATOM 689 C C . ASN A 1 86 ? -4.245 5.706 -8.051 1.00 92.56 86 ASN A C 1
ATOM 691 O O . ASN A 1 86 ? -5.473 5.670 -8.100 1.00 92.56 86 ASN A O 1
ATOM 695 N N . LYS A 1 87 ? -3.487 4.611 -8.198 1.00 90.75 87 LYS A N 1
ATOM 696 C CA . LYS A 1 87 ? -4.053 3.283 -8.456 1.00 90.75 87 LYS A CA 1
ATOM 697 C C . LYS A 1 87 ? -4.811 2.732 -7.243 1.00 90.75 87 LYS A C 1
ATOM 699 O O . LYS A 1 87 ? -5.914 2.233 -7.416 1.00 90.75 87 LYS A O 1
ATOM 704 N N . MET A 1 88 ? -4.295 2.898 -6.022 1.00 90.75 88 MET A N 1
ATOM 705 C CA . MET A 1 88 ? -5.012 2.502 -4.796 1.00 90.75 88 MET A CA 1
ATOM 706 C C . MET A 1 88 ? -6.338 3.262 -4.620 1.00 90.75 88 MET A C 1
ATOM 708 O O . MET A 1 88 ? -7.348 2.676 -4.219 1.00 90.75 88 MET A O 1
ATOM 712 N N . ASN A 1 89 ? -6.339 4.556 -4.949 1.00 89.50 89 ASN A N 1
ATOM 713 C CA . ASN A 1 89 ? -7.511 5.423 -4.843 1.00 89.50 89 ASN A CA 1
ATOM 714 C C . ASN A 1 89 ? -8.559 5.158 -5.926 1.00 89.50 89 ASN A C 1
ATOM 716 O O . ASN A 1 89 ? -9.753 5.278 -5.652 1.00 89.50 89 ASN A O 1
ATOM 720 N N . ALA A 1 90 ? -8.129 4.793 -7.139 1.00 85.62 90 ALA A N 1
ATOM 721 C CA . ALA A 1 90 ? -9.027 4.508 -8.256 1.00 85.62 90 ALA A CA 1
ATOM 722 C C . ALA A 1 90 ? -10.013 3.373 -7.932 1.00 85.62 90 ALA A C 1
ATOM 724 O O . ALA A 1 90 ? -11.185 3.464 -8.287 1.00 85.62 90 ALA A O 1
ATOM 725 N N . ASP A 1 91 ? -9.568 2.359 -7.188 1.00 68.75 91 ASP A N 1
ATOM 726 C CA . ASP A 1 91 ? -10.420 1.232 -6.790 1.00 68.75 91 ASP A CA 1
ATOM 727 C C . ASP A 1 91 ? -11.388 1.572 -5.647 1.00 68.75 91 ASP A C 1
ATOM 729 O O . ASP A 1 91 ? -12.362 0.860 -5.421 1.00 68.75 91 ASP A O 1
ATOM 733 N N . SER A 1 92 ? -11.106 2.633 -4.885 1.00 61.03 92 SER A N 1
ATOM 734 C CA . SER A 1 92 ? -11.770 2.904 -3.602 1.00 61.03 92 SER A CA 1
ATOM 735 C C . SER A 1 92 ? -12.923 3.911 -3.721 1.00 61.03 92 SER A C 1
ATOM 737 O O . SER A 1 92 ? -13.538 4.268 -2.716 1.00 61.03 92 SER A O 1
ATOM 739 N N . GLY A 1 93 ? -13.186 4.440 -4.926 1.00 56.94 93 GLY A N 1
ATOM 740 C CA . GLY A 1 93 ? -14.197 5.480 -5.186 1.00 56.94 93 GLY A CA 1
ATOM 741 C C . GLY A 1 93 ? -13.970 6.801 -4.431 1.00 56.94 93 GLY A C 1
ATOM 742 O O . GLY A 1 93 ? -14.748 7.742 -4.569 1.00 56.94 93 GLY A O 1
ATOM 743 N N . THR A 1 94 ? -12.894 6.883 -3.646 1.00 54.03 94 THR A N 1
ATOM 744 C CA . THR A 1 94 ? -12.588 7.959 -2.708 1.00 54.03 94 THR A CA 1
ATOM 745 C C . THR A 1 94 ? -11.151 8.388 -2.965 1.00 54.03 94 THR A C 1
ATOM 747 O O . THR A 1 94 ? -10.207 7.631 -2.750 1.00 54.03 94 THR A O 1
ATOM 750 N N . MET A 1 95 ? -10.981 9.596 -3.492 1.00 49.00 95 MET A N 1
ATOM 751 C CA . MET A 1 95 ? -9.672 10.137 -3.846 1.00 49.00 95 MET A CA 1
ATOM 752 C C . MET A 1 95 ? -8.935 10.587 -2.576 1.00 49.00 95 MET A C 1
ATOM 754 O O . MET A 1 95 ? -9.238 11.658 -2.049 1.00 49.00 95 MET A O 1
ATOM 758 N N . LEU A 1 96 ? -7.969 9.804 -2.081 1.00 55.06 96 LEU A N 1
ATOM 759 C CA . LEU A 1 96 ? -7.050 10.275 -1.039 1.00 55.06 96 LEU A CA 1
ATOM 760 C C . LEU A 1 96 ? -6.144 11.356 -1.643 1.00 55.06 96 LEU A C 1
ATOM 762 O O . LEU A 1 96 ? -5.281 11.067 -2.474 1.00 55.06 96 LEU A O 1
ATOM 766 N N . LYS A 1 97 ? -6.374 12.612 -1.247 1.00 49.19 97 LYS A N 1
ATOM 767 C CA . LYS A 1 97 ? -5.432 13.711 -1.475 1.00 49.19 97 LYS A CA 1
ATOM 768 C C . LYS A 1 97 ? -4.329 13.591 -0.430 1.00 49.19 97 LYS A C 1
ATOM 770 O O . LYS A 1 97 ? -4.614 13.736 0.756 1.00 49.19 97 LYS A O 1
ATOM 775 N N . ILE A 1 98 ? -3.117 13.308 -0.887 1.00 51.94 98 ILE A N 1
ATOM 776 C CA . ILE A 1 98 ? -1.890 13.387 -0.091 1.00 51.94 98 ILE A CA 1
ATOM 777 C C . ILE A 1 98 ? -1.116 14.612 -0.556 1.00 51.94 98 ILE A C 1
ATOM 779 O O . ILE A 1 98 ? -1.115 14.842 -1.788 1.00 51.94 98 ILE A O 1
#

Secondary structure (DSSP, 8-state):
-HHHHHHHHHHHHHHHHHHHHT----------PPPEEEEEEEEESHHHHT-HHHHHHHHHHHTT-SEEEEEEE--TTS-HHHHHHHHHHHTTTS----

Sequence (98 aa):
MKKLVLITIVIVVAFSLLYLYECKPKTEPQEQSITIASWNLKNIGQSKFNDPARIDVIIDILKKYDIIAIQEVKDITLQLP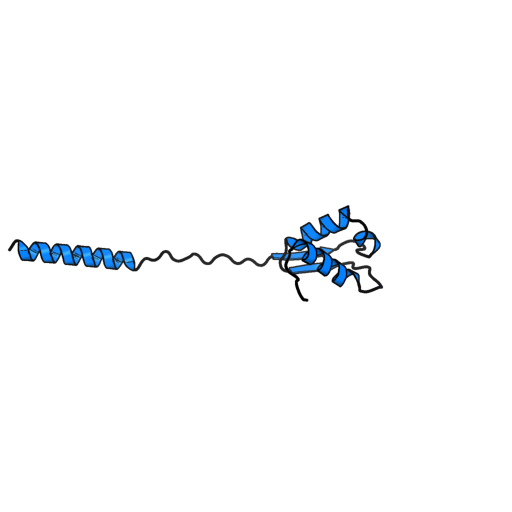QQLVNKMNADSGTMLKI